Protein AF-A0A519TRP6-F1 (afdb_monomer)

Foldseek 3Di:
DPFDQQDAFTKDKDFADDPFQWDWKKKFKAAQVRDTPDIDTWPQDPVRGITIDTHHGRDRHDQNIWIWIWIAGPVGDIDIDTGTD

Radius of gyration: 12.73 Å; Cα contacts (8 Å, |Δi|>4): 180; chains: 1; bounding box: 28×23×33 Å

Sequence (85 aa):
MEAYTGSVGDIVLFRIVDTFKIKSVQVSLKDPAGNLLEEGIATQQVNKMDWLFETMVVNDPMAGSSFQVTITNTPNNVVVVDVPI

Solvent-accessible surface area (backbone atoms only — not comparable to full-atom values): 5014 Å² total; per-residue (Å²): 134,92,63,85,75,30,46,59,67,33,65,48,80,45,79,55,88,66,98,51,61,71,75,48,39,38,39,32,36,23,44,66,88,66,49,81,74,47,72,49,70,35,46,73,39,96,81,71,35,40,27,43,36,69,38,84,55,79,44,85,74,51,88,66,19,30,38,38,38,39,37,31,28,62,99,66,53,77,48,77,45,80,42,78,106

pLDDT: mean 92.06, std 8.14, range [50.66, 98.31]

Nearest PDB structures (foldseek):
  6wgl-assembly1_C  TM=5.274E-01  e=3.088E+00  Homo sapiens
  5mhn-assembly2_B  TM=4.847E-01  e=3.254E+00  Homo sapiens
  5mhl-assembly2_B  TM=5.040E-01  e=4.008E+00  Homo sapiens
  5mhm-assembly2_B  TM=4.973E-01  e=4.448E+00  Homo sapiens
  5mhn-assembly1_A  TM=4.772E-01  e=4.008E+00  Homo sapiens

Structure (mmCIF, N/CA/C/O backbone):
data_AF-A0A519TRP6-F1
#
_entry.id   AF-A0A519TRP6-F1
#
loop_
_atom_site.group_PDB
_atom_site.id
_atom_site.type_symbol
_atom_site.label_atom_id
_atom_site.label_alt_id
_atom_site.label_comp_id
_atom_site.label_asym_id
_atom_site.label_entity_id
_atom_site.label_seq_id
_atom_site.pdbx_PDB_ins_code
_atom_site.Cartn_x
_atom_site.Cartn_y
_atom_site.Cartn_z
_atom_site.occupancy
_atom_site.B_iso_or_equiv
_atom_site.auth_seq_id
_atom_site.auth_comp_id
_atom_site.auth_asym_id
_atom_site.auth_atom_id
_atom_site.pdbx_PDB_model_num
ATOM 1 N N . MET A 1 1 ? 12.314 -7.416 4.030 1.00 54.69 1 MET A N 1
ATOM 2 C CA . MET A 1 1 ? 11.264 -7.576 3.011 1.00 54.69 1 MET A CA 1
ATOM 3 C C . MET A 1 1 ? 11.957 -8.340 1.898 1.00 54.69 1 MET A C 1
ATOM 5 O O . MET A 1 1 ? 12.855 -7.774 1.312 1.00 54.69 1 MET A O 1
ATOM 9 N N . GLU A 1 2 ? 11.738 -9.647 1.752 1.00 50.66 2 GLU A N 1
ATOM 10 C CA . GLU A 1 2 ? 12.570 -10.480 0.848 1.00 50.66 2 GLU A CA 1
ATOM 11 C C . GLU A 1 2 ? 11.783 -11.105 -0.314 1.00 50.66 2 GLU A C 1
ATOM 13 O O . GLU A 1 2 ? 12.273 -12.022 -0.958 1.00 50.66 2 GLU A O 1
ATOM 18 N N . ALA A 1 3 ? 10.563 -10.647 -0.607 1.00 66.38 3 ALA A N 1
ATOM 19 C CA . ALA A 1 3 ? 9.704 -11.367 -1.553 1.00 66.38 3 ALA A CA 1
ATOM 20 C C . ALA A 1 3 ? 8.958 -10.495 -2.569 1.00 66.38 3 ALA A C 1
ATOM 22 O O . ALA A 1 3 ? 8.022 -10.990 -3.184 1.00 66.38 3 ALA A O 1
ATOM 23 N N . TYR A 1 4 ? 9.340 -9.226 -2.760 1.00 86.81 4 TYR A N 1
ATOM 24 C CA . TYR A 1 4 ? 8.836 -8.486 -3.919 1.00 86.81 4 TYR A CA 1
ATOM 25 C C . TYR A 1 4 ? 9.801 -8.658 -5.090 1.00 86.81 4 TYR A C 1
ATOM 27 O O . TYR A 1 4 ? 10.963 -8.269 -5.001 1.00 86.81 4 TYR A O 1
ATOM 35 N N . THR A 1 5 ? 9.320 -9.269 -6.166 1.00 89.19 5 THR A N 1
ATOM 36 C CA . THR A 1 5 ? 10.088 -9.572 -7.379 1.00 89.19 5 THR A CA 1
ATOM 37 C C . THR A 1 5 ? 9.691 -8.697 -8.563 1.00 89.19 5 THR A C 1
ATOM 39 O O . THR A 1 5 ? 10.388 -8.706 -9.574 1.00 89.19 5 THR A O 1
ATOM 42 N N . GLY A 1 6 ? 8.596 -7.938 -8.449 1.00 90.06 6 GLY A N 1
ATOM 43 C CA . GLY A 1 6 ? 8.038 -7.168 -9.561 1.00 90.06 6 GLY A CA 1
ATOM 44 C C . GLY A 1 6 ? 7.065 -7.952 -10.436 1.00 90.06 6 GLY A C 1
ATOM 45 O O . GLY A 1 6 ? 6.561 -7.430 -11.430 1.00 90.06 6 GLY A O 1
ATOM 46 N N . SER A 1 7 ? 6.782 -9.203 -10.080 1.00 92.25 7 SER A N 1
ATOM 47 C CA . SER A 1 7 ? 5.863 -10.050 -10.832 1.00 92.25 7 SER A CA 1
ATOM 48 C C . SER A 1 7 ? 4.417 -9.743 -10.452 1.00 92.25 7 SER A C 1
ATOM 50 O O . SER A 1 7 ? 4.130 -9.337 -9.328 1.00 92.25 7 SER A O 1
ATOM 52 N N . VAL A 1 8 ? 3.486 -9.981 -11.378 1.00 93.31 8 VAL A N 1
ATOM 53 C CA . VAL A 1 8 ? 2.049 -10.002 -11.061 1.00 93.31 8 VAL A CA 1
ATOM 54 C C . VAL A 1 8 ? 1.763 -11.159 -10.107 1.00 93.31 8 VAL A C 1
ATOM 56 O O . VAL A 1 8 ? 2.243 -12.272 -10.326 1.00 93.31 8 VAL A O 1
ATOM 59 N N . GLY A 1 9 ? 0.951 -10.903 -9.085 1.00 92.81 9 GLY A N 1
ATOM 60 C CA . GLY A 1 9 ? 0.603 -11.866 -8.044 1.00 92.81 9 GLY A CA 1
ATOM 61 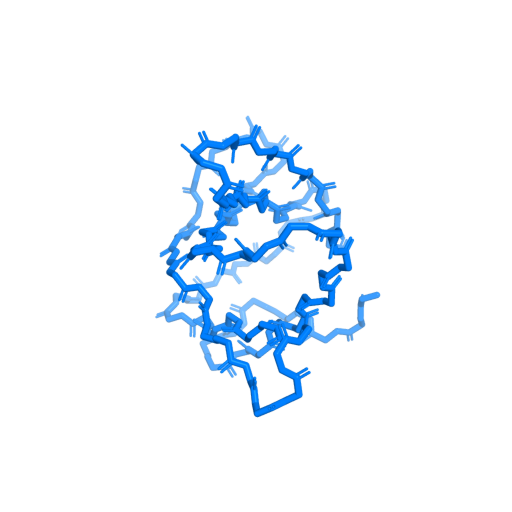C C . GLY A 1 9 ? 1.613 -11.932 -6.898 1.00 92.81 9 GLY A C 1
ATOM 62 O O . GLY A 1 9 ? 1.441 -12.753 -5.995 1.00 92.81 9 GLY A O 1
ATOM 63 N N . ASP A 1 10 ? 2.646 -11.081 -6.895 1.00 92.94 10 ASP A N 1
ATOM 64 C CA . ASP A 1 10 ? 3.492 -10.922 -5.717 1.00 92.94 10 ASP A CA 1
ATOM 65 C C . ASP A 1 10 ? 2.646 -10.387 -4.559 1.00 92.94 10 ASP A C 1
ATOM 67 O O . ASP A 1 10 ? 1.873 -9.435 -4.695 1.00 92.94 10 ASP A O 1
ATOM 71 N N . ILE A 1 11 ? 2.814 -11.004 -3.390 1.00 93.44 11 ILE A N 1
ATOM 72 C CA . ILE A 1 11 ? 2.090 -10.628 -2.180 1.00 93.44 11 ILE A CA 1
ATOM 73 C C . ILE A 1 11 ? 3.040 -9.892 -1.245 1.00 93.44 11 ILE A C 1
ATOM 75 O O . ILE A 1 11 ? 3.994 -10.465 -0.712 1.00 93.44 11 ILE A O 1
ATOM 79 N N . VAL A 1 12 ? 2.725 -8.628 -0.978 1.00 93.62 12 VAL A N 1
ATOM 80 C CA . VAL A 1 12 ? 3.449 -7.791 -0.026 1.00 93.62 12 VAL A CA 1
ATOM 81 C C . VAL A 1 12 ? 2.640 -7.687 1.260 1.00 93.62 12 VAL A C 1
ATOM 83 O O . VAL A 1 12 ? 1.517 -7.180 1.289 1.00 93.62 12 VAL A O 1
ATOM 86 N N . LEU A 1 13 ? 3.221 -8.201 2.342 1.00 94.94 13 LEU A N 1
ATOM 87 C CA . LEU A 1 1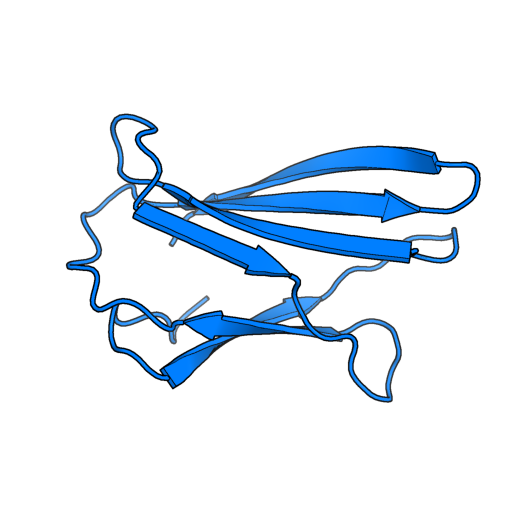3 ? 2.627 -8.187 3.671 1.00 94.94 13 LEU A CA 1
ATOM 88 C C . LEU A 1 13 ? 3.094 -6.958 4.457 1.00 94.94 13 LEU A C 1
ATOM 90 O O . LEU A 1 13 ? 4.271 -6.843 4.803 1.00 94.94 13 LEU A O 1
ATOM 94 N N . PHE A 1 14 ? 2.149 -6.100 4.831 1.00 94.56 14 PHE A N 1
ATOM 95 C CA . PHE A 1 14 ? 2.369 -4.993 5.756 1.00 94.56 14 PHE A CA 1
ATOM 96 C C . PHE A 1 14 ? 1.762 -5.325 7.118 1.00 94.56 14 PHE A C 1
ATOM 98 O O . PHE A 1 14 ? 0.551 -5.518 7.240 1.00 94.56 14 PHE A O 1
ATOM 105 N N . ARG A 1 15 ? 2.594 -5.358 8.163 1.00 94.69 15 ARG A N 1
ATOM 106 C CA . ARG A 1 15 ? 2.119 -5.430 9.548 1.00 94.69 15 ARG A CA 1
ATOM 107 C C . ARG A 1 15 ? 2.002 -4.027 10.118 1.00 94.69 15 ARG A C 1
ATOM 109 O O . ARG A 1 15 ? 3.005 -3.336 10.273 1.00 94.69 15 ARG A O 1
ATOM 116 N N . ILE A 1 16 ? 0.784 -3.634 10.466 1.00 93.88 16 ILE A N 1
ATOM 117 C CA . ILE A 1 16 ? 0.469 -2.303 10.981 1.00 93.88 16 ILE A CA 1
ATOM 118 C C . ILE A 1 16 ? -0.038 -2.446 12.408 1.00 93.88 16 ILE A C 1
ATOM 120 O O . ILE A 1 16 ? -1.054 -3.093 12.667 1.00 93.88 16 ILE A O 1
ATOM 124 N N . VAL A 1 17 ? 0.687 -1.825 13.334 1.00 89.62 17 VAL A N 1
ATOM 125 C CA . VAL A 1 17 ? 0.333 -1.772 14.751 1.00 89.62 17 VAL A CA 1
ATOM 126 C C . VAL A 1 17 ? 0.030 -0.320 15.096 1.00 89.62 17 VAL A C 1
ATOM 128 O O . VAL A 1 17 ? 0.924 0.519 15.117 1.00 89.62 17 VAL A O 1
ATOM 131 N N . ASP A 1 18 ? -1.242 -0.037 15.350 1.00 84.50 18 ASP A N 1
ATOM 132 C CA . ASP A 1 18 ? -1.750 1.266 15.778 1.00 84.50 18 ASP A CA 1
ATOM 133 C C . ASP A 1 18 ? -2.681 1.031 16.979 1.00 84.50 18 ASP A C 1
ATOM 135 O O . ASP A 1 18 ? -3.331 -0.013 17.091 1.00 84.50 18 ASP A O 1
ATOM 139 N N . THR A 1 19 ? -2.719 1.982 17.909 1.00 81.38 19 THR A N 1
ATOM 140 C CA . THR A 1 19 ? -3.641 1.964 19.051 1.00 81.38 19 THR A CA 1
ATOM 141 C C . THR A 1 19 ? -5.070 2.337 18.643 1.00 81.38 19 THR A C 1
ATOM 143 O O . THR A 1 19 ? -6.015 2.032 19.373 1.00 81.38 19 THR A O 1
ATOM 146 N N . PHE A 1 20 ? -5.255 2.946 17.467 1.00 87.81 20 PHE A N 1
ATOM 147 C CA . PHE A 1 20 ? -6.549 3.251 16.868 1.00 87.81 20 PHE A CA 1
ATOM 148 C C . PHE A 1 20 ? -6.979 2.211 15.826 1.00 87.81 20 PHE A C 1
ATOM 150 O O . PHE A 1 20 ? -6.175 1.555 15.165 1.00 87.81 20 PHE A O 1
ATOM 157 N N . LYS A 1 21 ? -8.298 2.090 15.619 1.00 90.75 21 LYS A N 1
ATOM 158 C CA . LYS A 1 21 ? -8.857 1.224 14.571 1.00 90.75 21 LYS A CA 1
ATOM 159 C C . LYS A 1 21 ? -8.503 1.771 13.184 1.00 90.75 21 LYS A C 1
ATOM 161 O O . LYS A 1 21 ? -9.006 2.833 12.801 1.00 90.75 21 LYS A O 1
ATOM 166 N N . ILE A 1 22 ? -7.727 1.000 12.424 1.00 94.88 22 ILE A N 1
ATOM 167 C CA . ILE A 1 22 ? -7.426 1.264 11.011 1.00 94.88 22 ILE A CA 1
ATOM 168 C C . ILE A 1 22 ? -8.689 1.088 10.157 1.00 94.88 22 ILE A C 1
ATOM 170 O O . ILE A 1 22 ? -9.435 0.120 10.324 1.00 94.88 22 ILE A O 1
ATOM 174 N N . LYS A 1 23 ? -8.943 2.051 9.266 1.00 95.00 23 LYS A N 1
ATOM 175 C CA . LYS A 1 23 ? -10.054 2.051 8.303 1.00 95.00 23 LYS A CA 1
ATOM 176 C C . LYS A 1 23 ? -9.614 1.575 6.924 1.00 95.00 23 LYS A C 1
ATOM 178 O O . LYS A 1 23 ? -10.333 0.799 6.305 1.00 95.00 23 LYS A O 1
ATOM 183 N N . SER A 1 24 ? -8.463 2.048 6.455 1.00 96.94 24 SER A N 1
ATOM 184 C CA . SER A 1 24 ? -7.936 1.726 5.130 1.00 96.94 24 SER A CA 1
ATOM 185 C C . SER A 1 24 ? -6.418 1.821 5.103 1.00 96.94 24 SER A C 1
ATOM 187 O O . SER A 1 24 ? -5.814 2.605 5.842 1.00 96.94 24 SER A O 1
ATOM 189 N N . VAL A 1 25 ? -5.830 1.030 4.213 1.00 98.00 25 VAL A N 1
ATOM 190 C CA . VAL A 1 25 ? -4.407 1.037 3.888 1.00 98.00 25 VAL A CA 1
ATOM 191 C C . VAL A 1 25 ? -4.304 1.086 2.372 1.00 98.00 25 VAL A C 1
ATOM 193 O O . VAL A 1 25 ? -4.723 0.148 1.697 1.00 98.00 25 VAL A O 1
ATOM 196 N N . GLN A 1 26 ? -3.798 2.194 1.847 1.00 98.31 26 GLN A N 1
ATOM 197 C CA . GLN A 1 26 ? -3.476 2.352 0.432 1.00 98.31 26 GLN A CA 1
ATOM 198 C C . GLN A 1 26 ? -1.971 2.184 0.260 1.00 98.31 26 GLN A C 1
ATOM 200 O O . GLN A 1 26 ? -1.192 2.724 1.044 1.00 98.31 26 GLN A O 1
ATOM 205 N N . VAL A 1 27 ? -1.574 1.427 -0.751 1.00 97.81 27 VAL A N 1
ATOM 206 C CA . VAL A 1 27 ? -0.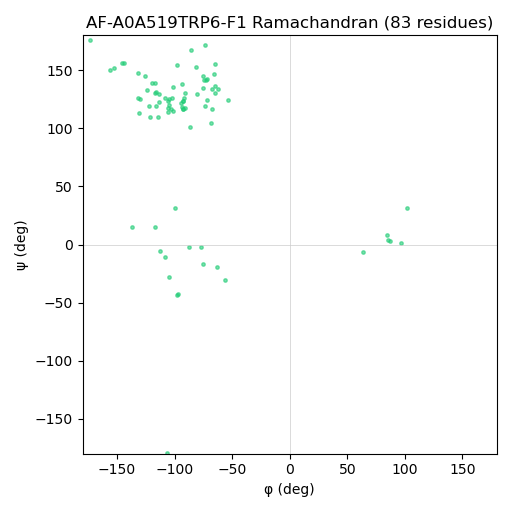180 1.154 -1.084 1.00 97.81 27 VAL A CA 1
ATOM 207 C C . VAL A 1 27 ? 0.080 1.725 -2.465 1.00 97.81 27 VAL A C 1
ATOM 209 O O . VAL A 1 27 ? -0.691 1.471 -3.385 1.00 97.81 27 VAL A O 1
ATOM 212 N N . SER A 1 28 ? 1.159 2.487 -2.598 1.00 97.56 28 SER A N 1
ATOM 213 C CA . SER A 1 28 ? 1.662 2.994 -3.870 1.00 97.56 28 SER A CA 1
ATOM 214 C C . SER A 1 28 ? 3.099 2.526 -4.051 1.00 97.56 28 SER A C 1
ATOM 216 O O . SER A 1 28 ? 3.964 2.864 -3.249 1.00 97.56 28 SER A O 1
ATOM 218 N N . LEU A 1 29 ? 3.369 1.764 -5.099 1.00 96.06 29 LEU A N 1
ATOM 219 C CA . LEU A 1 29 ? 4.715 1.436 -5.540 1.00 96.06 29 LEU A CA 1
ATOM 220 C C . LEU A 1 29 ? 5.280 2.600 -6.355 1.00 96.06 29 LEU A C 1
ATOM 222 O O . LEU A 1 29 ? 4.637 3.067 -7.299 1.00 96.06 29 LEU A O 1
ATOM 226 N N . LYS A 1 30 ? 6.489 3.045 -6.017 1.00 95.50 30 LYS A N 1
ATOM 227 C CA . LYS A 1 30 ? 7.175 4.139 -6.704 1.00 95.50 30 LYS A CA 1
ATOM 228 C C . LYS A 1 30 ? 8.556 3.732 -7.187 1.00 95.50 30 LYS A C 1
ATOM 230 O O . LYS A 1 30 ? 9.255 2.970 -6.518 1.00 95.50 30 LYS A O 1
ATOM 235 N N . ASP A 1 31 ? 8.940 4.281 -8.333 1.00 93.12 31 ASP A N 1
ATOM 236 C CA . ASP A 1 31 ? 10.301 4.177 -8.852 1.00 93.12 31 ASP A CA 1
ATOM 237 C C . ASP A 1 31 ? 11.279 5.071 -8.048 1.00 93.12 31 ASP A C 1
ATOM 239 O O . ASP A 1 31 ? 10.849 5.884 -7.220 1.00 93.12 31 ASP A O 1
ATOM 243 N N . PRO A 1 32 ? 12.602 4.975 -8.285 1.00 92.50 32 PRO A N 1
ATOM 244 C CA . PRO A 1 32 ? 13.592 5.789 -7.574 1.00 92.50 32 PRO A CA 1
ATOM 245 C C . PRO A 1 32 ? 13.475 7.303 -7.818 1.00 92.50 32 PRO A C 1
ATOM 247 O O . PRO A 1 32 ? 14.019 8.094 -7.048 1.00 92.50 32 PRO A O 1
ATOM 250 N N . ALA A 1 33 ? 12.799 7.723 -8.891 1.00 93.38 33 ALA A N 1
ATOM 251 C CA . ALA A 1 33 ? 12.510 9.125 -9.184 1.00 93.38 33 ALA A CA 1
ATOM 252 C C . ALA A 1 33 ? 11.202 9.608 -8.522 1.00 93.38 33 ALA A C 1
ATOM 254 O O . ALA A 1 33 ? 10.868 10.790 -8.610 1.00 93.38 33 ALA A O 1
ATOM 255 N N . GLY A 1 34 ? 10.482 8.720 -7.828 1.00 92.12 34 GLY A N 1
ATOM 256 C CA . GLY A 1 34 ? 9.218 8.995 -7.155 1.00 92.12 34 GLY A CA 1
ATOM 257 C C . GLY A 1 34 ? 7.986 8.891 -8.058 1.00 92.12 34 GLY A C 1
ATOM 258 O O . GLY A 1 34 ? 6.893 9.253 -7.612 1.00 92.12 34 GLY A O 1
ATOM 259 N N . ASN A 1 35 ? 8.128 8.410 -9.297 1.00 94.62 35 ASN A N 1
ATOM 260 C CA . ASN A 1 35 ? 6.995 8.188 -10.190 1.00 94.62 35 ASN A CA 1
ATOM 261 C C . ASN A 1 35 ? 6.183 6.982 -9.720 1.00 94.62 35 ASN A C 1
ATOM 263 O O . ASN A 1 35 ? 6.738 5.980 -9.271 1.00 94.62 35 ASN A O 1
ATOM 267 N N . LEU A 1 36 ? 4.861 7.075 -9.849 1.00 95.44 36 LEU A N 1
ATOM 268 C CA . LEU A 1 36 ? 3.952 5.986 -9.515 1.00 95.44 36 LEU A CA 1
ATOM 269 C C . LEU A 1 36 ? 4.069 4.861 -10.551 1.00 95.44 36 LEU A C 1
ATOM 271 O O . LEU A 1 36 ? 3.858 5.097 -11.739 1.00 95.44 36 LEU A O 1
ATOM 275 N N . LEU A 1 37 ? 4.361 3.652 -10.080 1.00 94.44 37 LEU A N 1
ATOM 276 C CA . LEU A 1 37 ? 4.358 2.431 -10.886 1.00 94.44 37 LEU A CA 1
ATOM 277 C C . LEU A 1 37 ? 3.033 1.679 -10.735 1.00 94.44 37 LEU A C 1
ATOM 279 O O . LEU A 1 37 ? 2.447 1.237 -11.718 1.00 94.44 37 LEU A O 1
ATOM 283 N N . GLU A 1 38 ? 2.532 1.583 -9.503 1.00 95.81 38 GLU A N 1
ATOM 284 C CA . GLU A 1 38 ? 1.303 0.860 -9.185 1.00 95.81 38 GLU A CA 1
ATOM 285 C C . GLU A 1 38 ? 0.677 1.393 -7.893 1.00 95.81 38 GLU A C 1
ATOM 287 O O . GLU A 1 38 ? 1.390 1.837 -6.996 1.00 95.81 38 GLU A O 1
ATOM 292 N N . GLU A 1 39 ? -0.647 1.329 -7.756 1.00 97.12 39 GLU A N 1
ATOM 293 C CA . GLU A 1 39 ? -1.315 1.559 -6.475 1.00 97.12 39 GLU A CA 1
ATOM 294 C C . GLU A 1 39 ? -2.540 0.671 -6.272 1.00 97.12 39 GLU A C 1
ATOM 296 O O . GLU A 1 39 ? -3.187 0.235 -7.222 1.00 97.12 39 GLU A O 1
ATOM 301 N N . GLY A 1 40 ? -2.897 0.450 -5.008 1.00 97.25 40 GLY A N 1
ATOM 302 C CA . GLY A 1 40 ? -4.121 -0.251 -4.650 1.00 97.25 40 GLY A CA 1
ATOM 303 C C . GLY A 1 40 ? -4.403 -0.255 -3.153 1.00 97.25 40 GLY A C 1
ATOM 304 O O . GLY A 1 40 ? -3.633 0.251 -2.335 1.00 97.25 40 GLY A O 1
ATOM 305 N N . ILE A 1 41 ? -5.553 -0.821 -2.790 1.00 97.75 41 ILE A N 1
ATOM 306 C CA . ILE A 1 41 ? -5.970 -0.978 -1.395 1.00 97.75 41 ILE A CA 1
ATOM 307 C C . ILE A 1 41 ? -5.494 -2.334 -0.885 1.00 97.75 41 ILE A C 1
ATOM 309 O O . ILE A 1 41 ? -5.806 -3.368 -1.472 1.00 97.75 41 ILE A O 1
ATOM 313 N N . ALA A 1 42 ? -4.775 -2.334 0.236 1.00 97.75 42 ALA A N 1
ATOM 314 C CA . ALA A 1 42 ? -4.397 -3.569 0.897 1.00 97.75 42 ALA A CA 1
ATOM 315 C C . ALA A 1 42 ? -5.599 -4.179 1.638 1.00 97.75 42 ALA A C 1
ATOM 317 O O . ALA A 1 42 ? -6.433 -3.478 2.218 1.00 97.75 42 ALA A O 1
ATOM 318 N N . THR A 1 43 ? -5.670 -5.506 1.657 1.00 97.75 43 THR A N 1
ATOM 319 C CA . THR A 1 43 ? -6.755 -6.257 2.292 1.00 97.75 43 THR A CA 1
ATOM 320 C C . THR A 1 43 ? -6.372 -6.655 3.712 1.00 97.75 43 THR A C 1
ATOM 322 O O . THR A 1 43 ? -5.386 -7.369 3.919 1.00 97.75 43 THR A O 1
ATOM 325 N N . GLN A 1 44 ? -7.170 -6.233 4.697 1.00 97.12 44 GLN A N 1
ATOM 326 C CA . GLN A 1 44 ? -6.978 -6.613 6.097 1.00 97.12 44 GLN A CA 1
ATOM 327 C C . GLN A 1 44 ? -7.184 -8.119 6.290 1.00 97.12 44 GLN A C 1
ATOM 329 O O . GLN A 1 44 ? -8.202 -8.681 5.888 1.00 97.12 44 GLN A O 1
ATOM 334 N N . GLN A 1 45 ? -6.234 -8.761 6.957 1.00 97.25 45 GLN A N 1
ATOM 335 C CA . GLN A 1 45 ? -6.285 -10.179 7.282 1.00 97.25 45 GLN A CA 1
ATOM 336 C C . GLN A 1 45 ? -7.056 -10.436 8.583 1.00 97.25 45 GLN A C 1
ATOM 338 O O . GLN A 1 45 ? -7.325 -9.533 9.377 1.00 97.25 45 GLN A O 1
ATOM 343 N N . VAL A 1 46 ? -7.382 -11.707 8.841 1.00 95.44 46 VAL A N 1
ATOM 344 C CA . VAL A 1 46 ? -8.196 -12.142 9.996 1.00 95.44 46 VAL A CA 1
ATOM 345 C C . VAL A 1 46 ? -7.616 -11.688 11.345 1.00 95.44 46 VAL A C 1
ATOM 347 O O . VAL A 1 46 ? -8.366 -11.409 12.281 1.00 95.44 46 VAL A O 1
ATOM 350 N N . ASN A 1 47 ? -6.290 -11.555 11.450 1.00 92.69 47 ASN A N 1
ATOM 351 C CA . ASN A 1 47 ? -5.618 -11.085 12.666 1.00 92.69 47 ASN A CA 1
ATOM 352 C C . ASN A 1 47 ? -5.697 -9.562 12.892 1.00 92.69 47 ASN A C 1
ATOM 354 O O . ASN A 1 47 ? -5.199 -9.076 13.906 1.00 92.69 47 ASN A O 1
ATOM 358 N N . LYS A 1 48 ? -6.320 -8.817 11.968 1.00 90.94 48 LYS A N 1
ATOM 359 C CA . LYS A 1 48 ? -6.558 -7.363 11.990 1.00 90.94 48 LYS A CA 1
ATOM 360 C C . LYS A 1 48 ? -5.316 -6.465 11.962 1.00 90.94 48 LYS A C 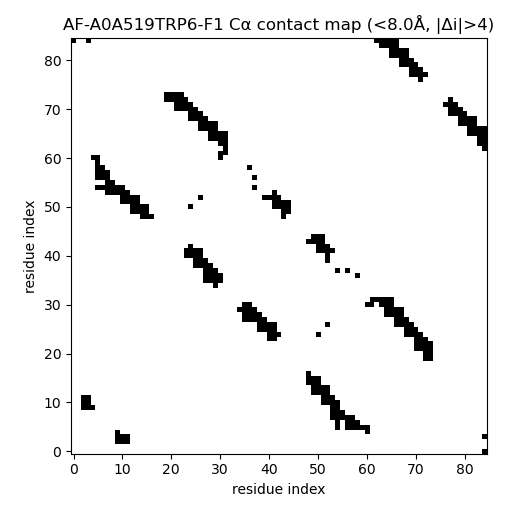1
ATOM 362 O O . LYS A 1 48 ? -5.475 -5.251 11.848 1.00 90.94 48 LYS A O 1
ATOM 367 N N . MET A 1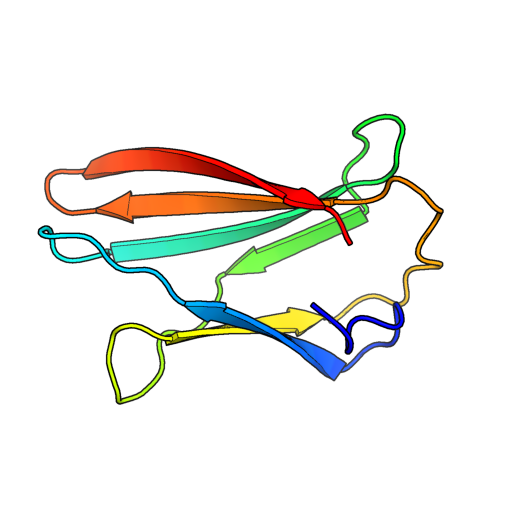 49 ? -4.116 -7.027 12.047 1.00 94.00 49 MET A N 1
ATOM 368 C CA . MET A 1 49 ? -2.845 -6.290 12.037 1.00 94.00 49 MET A CA 1
ATOM 369 C C . MET A 1 49 ? -2.119 -6.412 10.702 1.00 94.00 49 MET A C 1
ATOM 371 O O . MET A 1 49 ? -1.376 -5.513 10.321 1.00 94.00 49 MET A O 1
ATOM 375 N N . ASP A 1 50 ? -2.344 -7.515 9.997 1.00 95.88 50 ASP A N 1
ATOM 376 C CA . ASP A 1 50 ? -1.702 -7.795 8.726 1.00 95.88 50 ASP A CA 1
ATOM 377 C C . ASP A 1 50 ? -2.584 -7.327 7.569 1.00 95.88 50 ASP A C 1
ATOM 379 O O . ASP A 1 50 ? -3.805 -7.508 7.578 1.00 95.88 50 ASP A O 1
ATOM 383 N N . TRP A 1 51 ? -1.945 -6.722 6.575 1.00 97.25 51 TRP A N 1
ATOM 384 C CA . TRP A 1 51 ? -2.564 -6.175 5.378 1.00 97.25 51 TRP A CA 1
ATOM 385 C C . TRP A 1 51 ? -1.807 -6.688 4.160 1.00 97.25 51 TRP A C 1
ATOM 387 O O . TRP A 1 51 ? -0.587 -6.545 4.088 1.00 97.25 51 TRP A O 1
ATOM 397 N N . LEU A 1 52 ? -2.526 -7.307 3.225 1.00 96.75 52 LEU A N 1
ATOM 398 C CA . LEU A 1 52 ? -1.942 -7.865 2.008 1.00 96.75 52 LEU A CA 1
ATOM 399 C C . LEU A 1 52 ? -2.200 -6.945 0.827 1.00 96.75 52 LEU A C 1
ATOM 401 O O . LEU A 1 52 ? -3.350 -6.607 0.547 1.00 96.75 52 LEU A O 1
ATOM 405 N N . PHE A 1 53 ? -1.131 -6.577 0.140 1.00 96.38 53 PHE A N 1
ATOM 406 C CA . PHE A 1 53 ? -1.178 -5.952 -1.169 1.00 96.38 53 PHE A CA 1
ATOM 407 C C . PHE A 1 53 ? -0.745 -6.987 -2.208 1.00 96.38 53 PHE A C 1
ATOM 409 O O . PHE A 1 53 ? 0.326 -7.575 -2.070 1.00 96.38 53 PHE A O 1
ATOM 416 N N . GLU A 1 54 ? -1.600 -7.240 -3.194 1.00 95.12 54 GLU A N 1
ATOM 417 C CA . GLU A 1 54 ? -1.320 -8.135 -4.318 1.00 95.12 54 GLU A CA 1
ATOM 418 C C . GLU A 1 54 ? -1.044 -7.278 -5.547 1.00 95.12 54 GLU A C 1
ATOM 420 O O . GLU A 1 54 ? -1.864 -6.426 -5.900 1.00 95.12 54 GLU A O 1
ATOM 425 N N . THR A 1 55 ? 0.106 -7.489 -6.177 1.00 93.69 55 THR A N 1
ATOM 426 C CA . THR A 1 55 ? 0.481 -6.751 -7.382 1.00 93.69 55 THR A CA 1
ATOM 427 C C . THR A 1 55 ? -0.298 -7.250 -8.591 1.00 93.69 55 THR A C 1
ATOM 429 O O . THR A 1 55 ? -0.430 -8.447 -8.849 1.00 93.69 55 THR A O 1
ATOM 432 N N . MET A 1 56 ? -0.810 -6.313 -9.372 1.00 93.69 56 MET A N 1
ATOM 433 C CA . MET A 1 56 ? -1.575 -6.547 -10.592 1.00 93.69 56 MET A CA 1
ATOM 434 C C . MET A 1 56 ? -0.825 -6.083 -11.841 1.00 93.69 56 MET A C 1
ATOM 436 O O . MET A 1 56 ? -1.287 -6.332 -12.957 1.00 93.69 56 MET A O 1
ATOM 440 N N . VAL A 1 57 ? 0.334 -5.439 -11.676 1.00 91.19 57 VAL A N 1
ATOM 441 C CA . VAL A 1 57 ? 1.173 -4.941 -12.768 1.00 91.19 57 VAL A CA 1
ATOM 442 C C . VAL A 1 57 ? 2.553 -5.595 -12.710 1.00 91.19 57 VAL A C 1
ATOM 444 O O . VAL A 1 57 ? 3.128 -5.775 -11.640 1.00 91.19 57 VAL A O 1
ATOM 447 N N . VAL A 1 58 ? 3.090 -5.967 -13.878 1.00 92.31 58 VAL A N 1
ATOM 448 C CA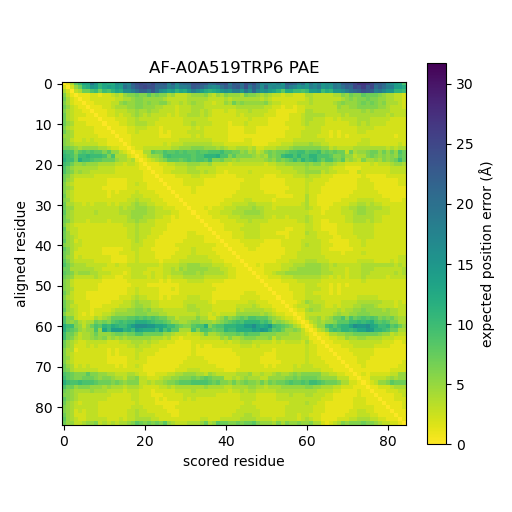 . VAL A 1 58 ? 4.506 -6.342 -13.985 1.00 92.31 58 VAL A CA 1
ATOM 449 C C . VAL A 1 58 ? 5.324 -5.063 -13.897 1.00 92.31 58 VAL A C 1
ATOM 451 O O . VAL A 1 58 ? 5.207 -4.194 -14.761 1.00 92.31 58 VAL A O 1
ATOM 454 N N . ASN A 1 59 ? 6.176 -4.978 -12.888 1.00 87.88 59 ASN A N 1
ATOM 455 C CA . ASN A 1 59 ? 7.113 -3.886 -12.700 1.00 87.88 59 ASN A CA 1
ATOM 456 C C . ASN A 1 59 ? 8.526 -4.461 -12.771 1.00 87.88 59 ASN A C 1
ATOM 458 O O . ASN A 1 59 ? 8.776 -5.524 -12.219 1.00 87.88 59 ASN A O 1
ATOM 462 N N . ASP A 1 60 ? 9.458 -3.769 -13.420 1.00 84.06 60 ASP A N 1
ATOM 463 C CA . ASP A 1 60 ? 10.880 -4.095 -13.287 1.00 84.06 60 ASP A CA 1
ATOM 464 C C . ASP A 1 60 ? 11.395 -3.341 -12.051 1.00 84.06 60 ASP A C 1
ATOM 4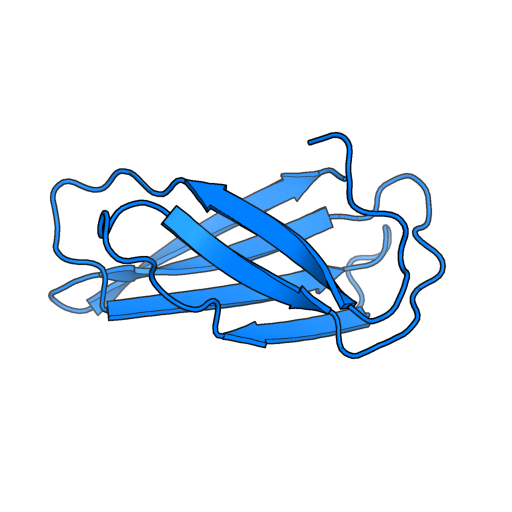66 O O . ASP A 1 60 ? 11.523 -2.111 -12.113 1.00 84.06 60 ASP A O 1
ATOM 470 N N . PRO A 1 61 ? 11.563 -3.999 -10.885 1.00 71.44 61 PRO A N 1
ATOM 471 C CA . PRO A 1 61 ? 11.883 -3.299 -9.655 1.00 71.44 61 PRO A CA 1
ATOM 472 C C . PRO A 1 61 ? 13.293 -2.725 -9.771 1.00 71.44 61 PRO A C 1
ATOM 474 O O . PRO A 1 61 ? 14.303 -3.420 -9.672 1.00 71.44 61 PRO A O 1
ATOM 477 N N . MET A 1 62 ? 13.365 -1.414 -9.976 1.00 80.06 62 MET A N 1
ATOM 478 C CA . MET A 1 62 ? 14.633 -0.705 -10.035 1.00 80.06 62 MET A CA 1
ATOM 479 C C . MET A 1 62 ? 15.204 -0.564 -8.625 1.00 80.06 62 MET A C 1
ATOM 481 O O . MET A 1 62 ? 14.469 -0.275 -7.675 1.00 80.06 62 MET A O 1
ATOM 485 N N . ALA A 1 63 ? 16.523 -0.700 -8.485 1.00 84.19 63 ALA A N 1
ATOM 486 C CA . ALA A 1 63 ? 17.202 -0.411 -7.227 1.00 84.19 63 ALA A CA 1
ATOM 487 C C . ALA A 1 63 ? 16.842 1.007 -6.742 1.00 84.19 63 ALA A C 1
ATOM 489 O O . ALA A 1 63 ? 17.021 1.978 -7.476 1.00 84.19 63 ALA A O 1
ATOM 490 N N . GLY A 1 64 ? 16.332 1.113 -5.513 1.00 87.75 64 GLY A N 1
ATOM 491 C CA . GLY A 1 64 ? 15.842 2.371 -4.936 1.00 87.75 64 GLY A CA 1
ATOM 492 C C . GLY A 1 64 ? 14.330 2.595 -5.049 1.00 87.75 64 GLY A C 1
ATOM 493 O O . GLY A 1 64 ? 13.856 3.635 -4.599 1.00 87.75 64 GLY A O 1
ATOM 494 N N . SER A 1 65 ? 13.577 1.648 -5.615 1.00 93.06 65 SER A N 1
ATOM 495 C CA . SER A 1 65 ? 12.109 1.668 -5.569 1.00 93.06 65 SER A CA 1
ATOM 496 C C . SER A 1 65 ? 11.597 1.505 -4.133 1.00 93.06 65 SER A C 1
ATOM 498 O O . SER A 1 65 ? 12.274 0.936 -3.269 1.00 93.06 65 SER A O 1
ATOM 500 N N . SER A 1 66 ? 10.387 1.989 -3.866 1.00 95.12 66 SER A N 1
ATOM 501 C CA . SER A 1 66 ? 9.776 1.911 -2.538 1.00 95.12 66 SER A CA 1
ATOM 502 C C . SER A 1 66 ? 8.262 1.733 -2.597 1.00 95.12 66 SER A C 1
ATOM 504 O O . SER A 1 66 ? 7.600 2.119 -3.560 1.00 95.12 66 SER A O 1
ATOM 506 N N . PHE A 1 67 ? 7.701 1.168 -1.531 1.00 96.00 67 PHE A N 1
ATOM 507 C CA . PHE A 1 67 ? 6.274 1.231 -1.249 1.00 96.00 67 PHE A CA 1
ATOM 508 C C . PHE A 1 67 ? 5.980 2.421 -0.343 1.00 96.00 67 PHE A C 1
ATOM 510 O O . PHE A 1 67 ? 6.477 2.497 0.776 1.00 96.00 67 PHE A O 1
ATOM 517 N N . GLN A 1 68 ? 5.107 3.313 -0.782 1.00 97.56 68 GLN A N 1
ATOM 518 C CA . GLN A 1 68 ? 4.490 4.320 0.062 1.00 97.56 68 GLN A CA 1
ATOM 519 C C . GLN A 1 68 ? 3.162 3.786 0.601 1.00 97.56 68 GLN A C 1
ATOM 521 O O . GLN A 1 68 ? 2.228 3.524 -0.156 1.00 97.56 68 GLN A O 1
ATOM 526 N N . VAL A 1 69 ? 3.068 3.637 1.918 1.00 97.81 69 VAL A N 1
ATOM 527 C CA . VAL A 1 69 ? 1.896 3.105 2.616 1.00 97.81 69 VAL A CA 1
ATOM 528 C C . VAL A 1 69 ? 1.159 4.247 3.307 1.00 97.81 69 VAL A C 1
ATOM 530 O O . VAL A 1 69 ? 1.671 4.858 4.245 1.00 97.81 69 VAL A O 1
ATOM 533 N N . THR A 1 70 ? -0.061 4.524 2.854 1.00 98.19 70 THR A N 1
ATOM 534 C CA . THR A 1 70 ? -0.958 5.529 3.433 1.00 98.19 70 THR A CA 1
ATOM 535 C C . THR A 1 70 ? -2.010 4.845 4.296 1.00 98.19 70 THR A C 1
ATOM 537 O O . THR A 1 70 ? -2.861 4.099 3.811 1.00 98.19 70 THR A O 1
ATOM 540 N N . ILE A 1 71 ? -1.965 5.113 5.595 1.00 97.62 71 ILE A N 1
ATOM 541 C CA . ILE A 1 71 ? -2.795 4.493 6.623 1.00 97.62 71 ILE A CA 1
ATOM 542 C C . ILE A 1 71 ? -3.798 5.529 7.113 1.00 97.62 71 ILE A C 1
ATOM 544 O O . ILE A 1 71 ?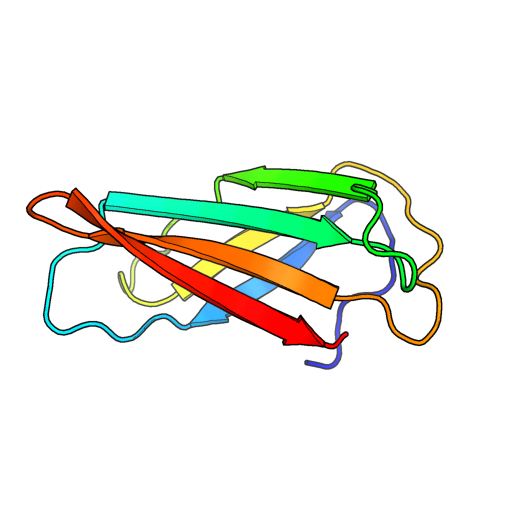 -3.409 6.608 7.552 1.00 97.62 71 ILE A O 1
ATOM 548 N N . THR A 1 72 ? -5.088 5.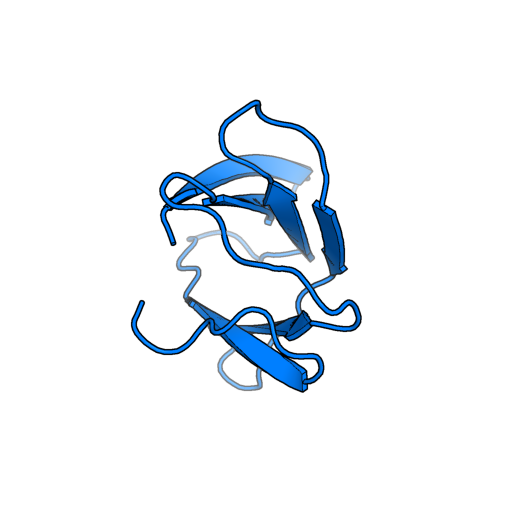200 7.077 1.00 96.88 72 THR A N 1
ATOM 549 C CA . THR A 1 72 ? -6.140 6.043 7.663 1.00 96.88 72 THR A CA 1
ATOM 550 C C . THR A 1 72 ? -6.775 5.325 8.847 1.00 96.88 72 THR A C 1
ATOM 552 O O . THR A 1 72 ? -7.306 4.224 8.690 1.00 96.88 72 THR A O 1
ATOM 555 N N . ASN A 1 73 ? -6.760 5.935 10.033 1.00 94.00 73 ASN A N 1
ATOM 556 C CA . ASN A 1 73 ? -7.379 5.382 11.244 1.00 94.00 73 ASN A CA 1
ATOM 557 C C . ASN A 1 73 ? -8.670 6.126 11.629 1.00 94.00 73 ASN A C 1
ATOM 559 O O . ASN A 1 73 ? -9.122 7.026 10.931 1.00 94.00 73 ASN A O 1
ATOM 563 N N . THR A 1 74 ? -9.328 5.730 12.717 1.00 90.69 74 THR A N 1
ATOM 564 C CA . THR A 1 74 ? -10.472 6.462 13.293 1.00 90.69 74 THR A CA 1
ATOM 565 C C . THR A 1 74 ? -9.946 7.427 14.361 1.00 90.69 74 THR A C 1
ATOM 567 O O . THR A 1 74 ? -9.296 6.935 15.281 1.00 90.69 74 THR A O 1
ATOM 570 N N . PRO A 1 75 ? -10.209 8.753 14.293 1.00 92.50 75 PRO A N 1
ATOM 571 C CA . PRO A 1 75 ? -11.324 9.446 13.626 1.00 92.50 75 PRO A CA 1
ATOM 572 C C . PRO A 1 75 ? -11.032 10.073 12.242 1.00 92.50 75 PRO A C 1
ATOM 574 O O . PRO A 1 75 ? -11.704 11.033 11.888 1.00 92.50 75 PRO A O 1
ATOM 577 N N . ASN A 1 76 ? -10.127 9.504 11.440 1.00 93.50 76 ASN A N 1
ATOM 578 C CA . ASN A 1 76 ? -9.597 9.970 10.137 1.00 93.50 76 ASN A CA 1
ATOM 579 C C . ASN A 1 76 ? -8.201 10.610 10.220 1.00 93.50 76 ASN A C 1
ATOM 581 O O . ASN A 1 76 ? -7.896 11.496 9.424 1.00 93.50 76 ASN A O 1
ATOM 585 N N . ASN A 1 77 ? -7.336 10.172 11.145 1.00 94.56 77 ASN A N 1
ATOM 586 C CA . ASN A 1 77 ? -5.927 10.559 11.042 1.00 94.56 77 ASN A CA 1
ATOM 587 C C . ASN A 1 77 ? -5.281 9.796 9.884 1.00 94.56 77 ASN A C 1
ATOM 589 O O . ASN A 1 77 ? -5.570 8.612 9.693 1.00 94.56 77 ASN A O 1
ATOM 593 N N . VAL A 1 78 ? -4.400 10.477 9.153 1.00 96.50 78 VAL A N 1
ATOM 594 C CA . VAL A 1 78 ? -3.653 9.924 8.021 1.00 96.50 78 VAL A CA 1
ATOM 595 C C . VAL A 1 78 ? -2.172 9.881 8.377 1.00 96.50 78 VAL A C 1
ATOM 597 O O . VAL A 1 78 ? -1.609 10.882 8.817 1.00 96.50 78 VAL A O 1
ATOM 600 N N . VAL A 1 79 ? -1.550 8.722 8.178 1.00 95.69 79 VAL A N 1
ATOM 601 C CA . VAL A 1 79 ? -0.111 8.495 8.347 1.00 95.69 79 VAL A CA 1
ATOM 602 C C . VAL A 1 79 ? 0.434 7.946 7.038 1.00 95.69 79 VAL A C 1
ATOM 604 O O . VAL A 1 79 ? -0.155 7.037 6.462 1.00 95.69 79 VAL A O 1
ATOM 607 N N . VAL A 1 80 ? 1.553 8.492 6.571 1.00 97.00 80 VAL A N 1
ATOM 608 C CA . VAL A 1 80 ? 2.242 8.037 5.358 1.00 97.00 80 VAL A CA 1
ATOM 609 C C . VAL A 1 80 ? 3.613 7.512 5.759 1.00 97.00 80 VAL A C 1
ATOM 611 O O . VAL A 1 80 ? 4.327 8.176 6.511 1.00 97.00 80 VAL A O 1
ATOM 614 N N . VAL A 1 81 ? 3.963 6.319 5.283 1.00 95.94 81 VAL A N 1
ATOM 615 C CA . VAL A 1 81 ? 5.239 5.654 5.568 1.00 95.94 81 VAL A CA 1
ATOM 616 C C . VAL A 1 81 ? 5.842 5.152 4.265 1.00 95.94 81 VAL A C 1
ATOM 618 O O . VAL A 1 81 ? 5.190 4.404 3.544 1.00 95.94 81 VAL A O 1
ATOM 621 N N . ASP A 1 82 ? 7.085 5.526 3.978 1.00 95.62 82 ASP A N 1
ATOM 622 C CA . ASP A 1 82 ? 7.843 4.957 2.864 1.00 95.62 82 ASP A CA 1
ATOM 623 C C . ASP A 1 82 ? 8.641 3.732 3.340 1.00 95.62 82 ASP A C 1
ATOM 625 O O . ASP A 1 82 ? 9.342 3.773 4.354 1.00 95.62 82 ASP A O 1
ATOM 629 N N . VAL A 1 83 ? 8.519 2.631 2.604 1.00 93.81 83 VAL A N 1
ATOM 630 C CA . VAL A 1 83 ? 9.147 1.336 2.872 1.00 93.81 83 VAL A CA 1
ATOM 631 C C . VAL A 1 83 ? 10.018 0.976 1.666 1.00 93.81 83 VAL A C 1
ATOM 633 O O . VAL A 1 83 ? 9.473 0.699 0.596 1.00 93.81 83 VAL A O 1
ATOM 636 N N . PRO A 1 84 ? 11.356 0.997 1.787 1.00 92.31 84 PRO A N 1
ATOM 637 C CA . PRO A 1 84 ? 12.235 0.620 0.684 1.00 92.31 84 PRO A CA 1
ATOM 638 C C . PRO A 1 84 ? 12.074 -0.866 0.338 1.00 92.31 84 PRO A C 1
ATOM 640 O O . PRO A 1 84 ? 11.812 -1.686 1.226 1.00 92.31 84 PRO A O 1
ATOM 643 N N . ILE A 1 85 ? 12.226 -1.180 -0.950 1.00 87.94 85 ILE A N 1
ATOM 644 C CA . ILE A 1 85 ? 12.226 -2.549 -1.488 1.00 87.94 85 ILE A CA 1
ATOM 645 C C . ILE A 1 85 ? 13.612 -3.170 -1.362 1.00 87.94 85 ILE A C 1
ATOM 647 O O . ILE A 1 85 ? 14.601 -2.480 -1.703 1.00 87.94 85 ILE A O 1
#

Mean predicted aligned error: 3.52 Å

Secondary structure (DSSP, 8-state):
-----S-TT-EEEEE---SSPEEEEEEEEE-TT--EEEEEEPEEPTTSSEEEEE--S-----TT-EEEEEEEETT--EEEEEEE-